Protein AF-A0A0Q8Q6U1-F1 (afdb_monomer_lite)

pLDDT: mean 94.15, std 4.3, range [60.66, 97.94]

Sequence (167 aa):
MFVEDSIGRLTCRAILEHLDPLLSRQIHIEQKNGDGDVIGSLRPLMSVEGPILFIGMFDGDVRSSVPKELLPHSAFLPGDLPMERAFRAIVSDPDCPARKDYPNLETISAALEGKDHHDWYEETAKGLGLSRDQLFFVLFEAWFKMPGNAEACSTTYDEVLKALQPA

Foldseek 3Di:
DEEAADLLQLQLLVLCCVPPVPVSVVDDYHYDNGPVRLLVVQVVCLPPDDPDAAAYEHEQQCVVVRDPVRQLRYFYGFDNDDVLVLLLVLLCDPVQPLCVVVVCLNVQLVVCPPPDSVCSLCSSCVVRVHDSSRSSVSSSVSSCPDPPNVVSSVRRVVSNVSSPDDD

Structure (mmCIF, N/CA/C/O backbone):
data_AF-A0A0Q8Q6U1-F1
#
_entry.id   AF-A0A0Q8Q6U1-F1
#
loop_
_atom_site.group_PDB
_atom_site.id
_atom_site.type_symbol
_atom_site.label_atom_id
_atom_site.label_alt_id
_atom_site.label_comp_id
_atom_site.label_asym_id
_atom_site.label_entity_id
_atom_site.label_seq_id
_atom_site.pdbx_PDB_ins_code
_atom_site.Cartn_x
_atom_site.Cartn_y
_atom_site.Cartn_z
_atom_site.occupancy
_atom_site.B_iso_or_equiv
_atom_site.auth_seq_id
_atom_site.auth_comp_id
_atom_site.auth_asym_id
_atom_site.auth_atom_id
_atom_site.pdbx_PDB_model_num
ATOM 1 N N . MET A 1 1 ? 2.869 -7.277 -11.935 1.00 96.38 1 MET A N 1
ATOM 2 C CA . MET A 1 1 ? 3.480 -6.426 -10.897 1.00 96.38 1 MET A CA 1
ATOM 3 C C . MET A 1 1 ? 3.965 -7.322 -9.777 1.00 96.38 1 MET A C 1
ATOM 5 O O . MET A 1 1 ? 3.185 -8.141 -9.306 1.00 96.38 1 MET A O 1
ATOM 9 N N . PHE A 1 2 ? 5.235 -7.214 -9.409 1.00 97.94 2 PHE A N 1
ATOM 10 C CA . PHE A 1 2 ? 5.827 -7.949 -8.293 1.00 97.94 2 PHE A CA 1
ATOM 11 C C . PHE A 1 2 ? 5.808 -7.074 -7.048 1.00 97.94 2 PHE A C 1
ATOM 13 O O . PHE A 1 2 ? 6.089 -5.887 -7.159 1.00 97.94 2 PHE A O 1
ATOM 20 N N . VAL A 1 3 ? 5.471 -7.642 -5.897 1.00 97.12 3 VAL A N 1
ATOM 21 C CA . VAL A 1 3 ? 5.394 -6.917 -4.622 1.00 97.12 3 VAL A CA 1
ATOM 22 C C . VAL A 1 3 ? 6.052 -7.721 -3.514 1.00 97.12 3 VAL A C 1
ATOM 24 O O . VAL A 1 3 ? 6.091 -8.946 -3.593 1.00 97.12 3 VAL A O 1
ATOM 27 N N . GLU A 1 4 ? 6.578 -7.042 -2.504 1.00 93.25 4 GLU A N 1
ATOM 28 C CA . GLU A 1 4 ? 7.440 -7.642 -1.485 1.00 93.25 4 GLU A CA 1
ATOM 29 C C . GLU A 1 4 ? 6.735 -8.665 -0.600 1.00 93.25 4 GLU A C 1
ATOM 31 O O . GLU A 1 4 ? 7.291 -9.733 -0.355 1.00 93.25 4 GLU A O 1
ATOM 36 N N . ASP A 1 5 ? 5.518 -8.366 -0.147 1.00 92.94 5 ASP A N 1
ATOM 37 C CA . ASP A 1 5 ? 4.807 -9.202 0.811 1.00 92.94 5 ASP A CA 1
ATOM 38 C C . ASP A 1 5 ? 3.273 -9.130 0.661 1.00 92.94 5 ASP A C 1
ATOM 40 O O . ASP A 1 5 ? 2.712 -8.564 -0.286 1.00 92.94 5 ASP A O 1
ATOM 44 N N . SER A 1 6 ? 2.569 -9.753 1.609 1.00 93.00 6 SER A N 1
ATOM 45 C CA . SER A 1 6 ? 1.108 -9.791 1.619 1.00 93.00 6 SER A CA 1
ATOM 46 C C . SER A 1 6 ? 0.453 -8.433 1.889 1.00 93.00 6 SER A C 1
ATOM 48 O O . SER A 1 6 ? -0.611 -8.167 1.327 1.00 93.00 6 SER A O 1
ATOM 50 N N . ILE A 1 7 ? 1.050 -7.586 2.734 1.00 93.75 7 ILE A N 1
ATOM 51 C CA . ILE A 1 7 ? 0.480 -6.285 3.103 1.00 93.75 7 ILE A CA 1
ATOM 52 C C . ILE A 1 7 ? 0.704 -5.290 1.973 1.00 93.75 7 ILE A C 1
ATOM 54 O O . ILE A 1 7 ? -0.237 -4.594 1.592 1.00 93.75 7 ILE A O 1
ATOM 58 N N . GLY A 1 8 ? 1.878 -5.291 1.349 1.00 94.56 8 GLY A N 1
ATOM 59 C CA . GLY A 1 8 ? 2.143 -4.531 0.140 1.00 94.56 8 GLY A CA 1
ATOM 60 C C . GLY A 1 8 ? 1.223 -4.945 -1.004 1.00 94.56 8 GLY A C 1
ATOM 61 O O . GLY A 1 8 ? 0.659 -4.088 -1.687 1.00 94.56 8 GLY A O 1
ATOM 62 N N . ARG A 1 9 ? 0.958 -6.251 -1.171 1.00 96.31 9 ARG A N 1
ATOM 63 C CA . ARG A 1 9 ? -0.021 -6.748 -2.156 1.00 96.31 9 ARG A CA 1
ATOM 64 C C . ARG A 1 9 ? -1.419 -6.186 -1.912 1.00 96.31 9 ARG A C 1
ATOM 66 O O . ARG A 1 9 ? -2.064 -5.735 -2.860 1.00 96.31 9 ARG A O 1
ATOM 73 N N . LEU A 1 10 ? -1.898 -6.250 -0.670 1.00 96.88 10 LEU A N 1
ATOM 74 C CA . LEU A 1 10 ? -3.220 -5.748 -0.296 1.00 96.88 10 LEU A CA 1
ATOM 75 C C . LEU A 1 10 ? -3.298 -4.223 -0.441 1.00 96.88 10 LEU A C 1
ATOM 77 O O . LEU A 1 10 ? -4.256 -3.724 -1.023 1.00 96.88 10 LEU A O 1
ATOM 81 N N . THR A 1 11 ? -2.261 -3.501 -0.017 1.00 96.94 11 THR A N 1
ATOM 82 C CA . THR A 1 11 ? -2.139 -2.040 -0.153 1.00 96.94 11 THR A CA 1
ATOM 83 C C . THR A 1 11 ? -2.190 -1.619 -1.610 1.00 96.94 11 THR A C 1
ATOM 85 O O . THR A 1 11 ? -3.034 -0.812 -1.990 1.00 96.94 11 THR A O 1
ATOM 88 N N . CYS A 1 12 ? -1.353 -2.218 -2.455 1.00 96.50 12 CYS A N 1
ATOM 89 C CA . CYS A 1 12 ? -1.342 -1.933 -3.882 1.00 96.50 12 CYS A CA 1
ATOM 90 C C . CYS A 1 12 ? -2.710 -2.207 -4.523 1.00 96.50 12 CYS A C 1
ATOM 92 O O . CYS A 1 12 ? -3.235 -1.362 -5.251 1.00 96.50 12 CYS A O 1
ATOM 94 N N . ARG A 1 13 ? -3.324 -3.357 -4.211 1.00 97.31 13 ARG A N 1
ATOM 95 C CA . ARG A 1 13 ? -4.665 -3.697 -4.701 1.00 97.31 13 ARG A CA 1
ATOM 96 C C . ARG A 1 13 ? -5.695 -2.652 -4.272 1.00 97.31 13 ARG A C 1
ATOM 98 O O . ARG A 1 13 ? -6.440 -2.182 -5.125 1.00 97.31 13 ARG A O 1
ATOM 105 N N . ALA A 1 14 ? -5.705 -2.272 -2.997 1.00 97.31 14 ALA A N 1
ATOM 106 C CA . ALA A 1 14 ? -6.658 -1.320 -2.442 1.00 97.31 14 ALA A CA 1
ATOM 107 C C . ALA A 1 14 ? -6.499 0.084 -3.044 1.00 97.31 14 ALA A C 1
ATOM 109 O O . ALA A 1 14 ? -7.503 0.709 -3.379 1.00 97.31 14 ALA A O 1
ATOM 110 N N . ILE A 1 15 ? -5.263 0.556 -3.251 1.00 97.56 15 ILE A N 1
ATOM 111 C CA . ILE A 1 15 ? -4.977 1.835 -3.924 1.00 97.56 15 ILE A CA 1
ATOM 112 C C . ILE A 1 15 ? -5.529 1.821 -5.350 1.00 97.56 15 ILE A C 1
ATOM 114 O O . ILE A 1 15 ? -6.268 2.726 -5.738 1.00 97.56 15 ILE A O 1
ATOM 118 N N . LEU A 1 16 ? -5.207 0.779 -6.123 1.00 97.31 16 LEU A N 1
ATOM 119 C CA . LEU A 1 16 ? -5.677 0.658 -7.502 1.00 97.31 16 LEU A CA 1
ATOM 120 C C . LEU A 1 16 ? -7.203 0.550 -7.562 1.00 97.31 16 LEU A C 1
ATOM 122 O O . LEU A 1 16 ? -7.819 1.177 -8.409 1.00 97.31 16 LEU A O 1
ATOM 126 N N . GLU A 1 17 ? -7.838 -0.204 -6.666 1.00 96.81 17 GLU A N 1
ATOM 127 C CA . GLU A 1 17 ? -9.302 -0.306 -6.612 1.00 96.81 17 GLU A CA 1
ATOM 128 C C . GLU A 1 17 ? -9.987 1.014 -6.250 1.00 96.81 17 GLU A C 1
ATOM 130 O O . GLU A 1 17 ? -11.073 1.278 -6.759 1.00 96.81 17 GLU A O 1
ATOM 135 N N . HIS A 1 18 ? -9.365 1.848 -5.417 1.00 95.12 18 HIS A N 1
ATOM 136 C CA . HIS A 1 18 ? -9.904 3.158 -5.058 1.00 95.12 18 HIS A CA 1
ATOM 137 C C . HIS A 1 18 ? -9.770 4.189 -6.180 1.00 95.12 18 HIS A C 1
ATOM 139 O O . HIS A 1 18 ? -10.687 4.982 -6.391 1.00 95.12 18 HIS A O 1
ATOM 145 N N . LEU A 1 19 ? -8.631 4.201 -6.876 1.00 96.69 19 LEU A N 1
ATOM 146 C CA . LEU A 1 19 ? -8.297 5.255 -7.838 1.00 96.69 19 LEU A CA 1
ATOM 147 C C . LEU A 1 19 ? -8.652 4.884 -9.282 1.00 96.69 19 LEU A C 1
ATOM 149 O O . LEU A 1 19 ? -9.158 5.726 -10.020 1.00 96.69 19 LEU A O 1
ATOM 153 N N . ASP A 1 20 ? -8.431 3.630 -9.680 1.00 97.50 20 ASP A N 1
ATOM 154 C CA . ASP A 1 20 ? -8.763 3.122 -11.013 1.00 97.50 20 ASP A CA 1
ATOM 155 C C . ASP A 1 20 ? -9.142 1.621 -10.980 1.00 97.50 20 ASP A C 1
ATOM 157 O O . ASP A 1 20 ? -8.318 0.727 -11.240 1.00 97.50 20 ASP A O 1
ATOM 161 N N . PRO A 1 21 ? -10.427 1.305 -10.716 1.00 97.00 21 PRO A N 1
ATOM 162 C CA . PRO A 1 21 ? -10.919 -0.071 -10.708 1.00 97.00 21 PRO A CA 1
ATOM 163 C C . PRO A 1 21 ? -10.736 -0.814 -12.039 1.00 97.00 21 PRO A C 1
ATOM 165 O O . PRO A 1 21 ? -10.766 -2.048 -12.062 1.00 97.00 21 PRO A O 1
ATOM 168 N N . LEU A 1 22 ? -10.621 -0.104 -13.168 1.00 97.12 22 LEU A N 1
ATOM 169 C CA . LEU A 1 22 ? -10.408 -0.727 -14.475 1.00 97.12 22 LEU A CA 1
ATOM 170 C C . LEU A 1 22 ? -8.954 -1.157 -14.628 1.00 97.12 22 LEU A C 1
ATOM 172 O O . LEU A 1 22 ? -8.708 -2.279 -15.076 1.00 97.12 22 LEU A O 1
ATOM 176 N N . LEU A 1 23 ? -8.005 -0.313 -14.224 1.00 95.62 23 LEU A N 1
ATOM 177 C CA . LEU A 1 23 ? -6.590 -0.664 -14.207 1.00 95.62 23 LEU A CA 1
ATOM 178 C C . LEU A 1 23 ? -6.309 -1.790 -13.208 1.00 95.62 23 LEU A C 1
ATOM 180 O O . LEU A 1 23 ? -5.611 -2.744 -13.549 1.00 95.62 23 LEU A O 1
ATOM 184 N N . SER A 1 24 ? -6.915 -1.749 -12.015 1.00 97.12 24 SER A N 1
ATOM 185 C CA . SER A 1 24 ? -6.770 -2.816 -11.013 1.00 97.12 24 SER A CA 1
ATOM 186 C C . SER A 1 24 ? -7.057 -4.200 -11.614 1.00 97.12 24 SER A C 1
ATOM 188 O O . SER A 1 24 ? -6.265 -5.131 -11.460 1.00 97.12 24 SER A O 1
ATOM 190 N N . ARG A 1 25 ? -8.134 -4.336 -12.399 1.00 96.06 25 ARG A N 1
ATOM 191 C CA . ARG A 1 25 ? -8.516 -5.607 -13.050 1.00 96.06 25 ARG A CA 1
ATOM 192 C C . ARG A 1 25 ? -7.543 -6.072 -14.135 1.00 96.06 25 ARG A C 1
ATOM 194 O O . ARG A 1 25 ? -7.539 -7.253 -14.464 1.00 96.06 25 ARG A O 1
ATOM 201 N N . GLN A 1 26 ? -6.745 -5.165 -14.690 1.00 95.88 26 GLN A N 1
ATOM 202 C CA . GLN A 1 26 ? -5.752 -5.465 -15.724 1.00 95.88 26 GLN A CA 1
ATOM 203 C C . GLN A 1 26 ? -4.387 -5.835 -15.129 1.00 95.88 26 GLN A C 1
ATOM 205 O O . GLN A 1 26 ? -3.578 -6.472 -15.800 1.00 95.88 26 GLN A O 1
ATOM 210 N N . ILE A 1 27 ? -4.130 -5.481 -13.866 1.00 96.12 27 ILE A N 1
ATOM 211 C CA . ILE A 1 27 ? -2.859 -5.752 -13.194 1.00 96.12 27 ILE A CA 1
ATOM 212 C C . ILE A 1 27 ? -2.941 -7.047 -12.380 1.00 96.12 27 ILE A C 1
ATOM 214 O O . ILE A 1 27 ? -3.620 -7.147 -11.349 1.00 96.12 27 ILE A O 1
ATOM 218 N N . HIS A 1 28 ? -2.148 -8.033 -12.799 1.00 96.88 28 HIS A N 1
ATOM 219 C CA . HIS A 1 28 ? -1.792 -9.162 -11.947 1.00 96.88 28 HIS A CA 1
ATOM 220 C C . HIS A 1 28 ? -0.727 -8.727 -10.929 1.00 96.88 28 HIS A C 1
ATOM 222 O O . HIS A 1 28 ? 0.340 -8.240 -11.317 1.00 96.88 28 HIS A O 1
ATOM 228 N N . ILE A 1 29 ? -1.023 -8.892 -9.637 1.00 97.44 29 ILE A N 1
ATOM 229 C CA . ILE A 1 29 ? -0.101 -8.588 -8.535 1.00 97.44 29 ILE A CA 1
ATOM 230 C C . ILE A 1 29 ? 0.360 -9.915 -7.939 1.00 97.44 29 ILE A C 1
ATOM 232 O O . ILE A 1 29 ? -0.455 -10.662 -7.396 1.00 97.44 29 ILE A O 1
ATOM 236 N N . GLU A 1 30 ? 1.653 -10.186 -8.041 1.00 97.31 30 GLU A N 1
ATOM 237 C CA . GLU A 1 30 ? 2.293 -11.397 -7.547 1.00 97.31 30 GLU A CA 1
ATOM 238 C C . GLU A 1 30 ? 3.208 -11.048 -6.372 1.00 97.31 30 GLU A C 1
ATOM 240 O O . GLU A 1 30 ? 4.125 -10.236 -6.501 1.00 97.31 30 GLU A O 1
ATOM 245 N N . GLN A 1 31 ? 2.946 -11.672 -5.226 1.00 96.56 31 GLN A N 1
ATOM 246 C CA . GLN A 1 31 ? 3.767 -11.535 -4.029 1.00 96.56 31 GLN A CA 1
ATOM 247 C C . GLN A 1 31 ? 5.088 -12.303 -4.184 1.00 96.56 31 GLN A C 1
ATOM 249 O O . GLN A 1 31 ? 5.105 -13.436 -4.668 1.00 96.56 31 GLN A O 1
ATOM 254 N N . LYS A 1 32 ? 6.179 -11.684 -3.738 1.00 96.00 32 LYS A N 1
ATOM 255 C CA . LYS A 1 32 ? 7.526 -12.246 -3.606 1.00 96.00 32 LYS A CA 1
ATOM 256 C C . LYS A 1 32 ? 7.889 -12.364 -2.116 1.00 96.00 32 LYS A C 1
ATOM 258 O O . LYS A 1 32 ? 6.991 -12.348 -1.279 1.00 96.00 32 LYS A O 1
ATOM 263 N N . ASN A 1 33 ? 9.165 -12.571 -1.785 1.00 93.12 33 ASN A N 1
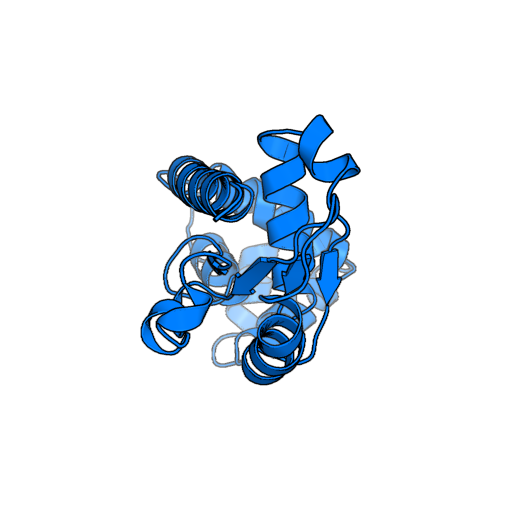ATOM 264 C CA . ASN A 1 33 ? 9.635 -12.638 -0.396 1.00 93.12 33 ASN A CA 1
ATOM 265 C C . ASN A 1 33 ? 10.650 -11.518 -0.122 1.00 93.12 33 ASN A C 1
ATOM 267 O O . ASN A 1 33 ? 11.820 -11.781 0.154 1.00 93.12 33 ASN A O 1
ATOM 271 N N . GLY A 1 34 ? 10.192 -10.270 -0.231 1.00 92.12 34 GLY A N 1
ATOM 272 C CA . GLY A 1 34 ? 11.007 -9.070 -0.022 1.00 92.12 34 GLY A CA 1
ATOM 273 C C . GLY A 1 34 ? 11.558 -8.426 -1.299 1.00 92.12 34 GLY A C 1
ATOM 274 O O . GLY A 1 34 ? 11.490 -8.988 -2.400 1.00 92.12 34 GLY A O 1
ATOM 275 N N . ASP A 1 35 ? 12.118 -7.230 -1.129 1.00 92.94 35 ASP A N 1
ATOM 276 C CA . ASP A 1 35 ? 12.711 -6.374 -2.162 1.00 92.94 35 ASP A CA 1
ATOM 277 C C . ASP A 1 35 ? 13.732 -7.097 -3.059 1.00 92.94 35 ASP A C 1
ATOM 279 O O . ASP A 1 35 ? 13.695 -6.965 -4.286 1.00 92.94 35 ASP A O 1
ATOM 283 N N . GLY A 1 36 ? 14.607 -7.922 -2.476 1.00 94.44 36 GLY A N 1
ATOM 284 C CA . GLY A 1 36 ? 15.619 -8.684 -3.212 1.00 94.44 36 GLY A CA 1
ATOM 285 C C . GLY A 1 36 ? 15.021 -9.644 -4.247 1.00 94.44 36 GLY A C 1
ATOM 286 O O . GLY A 1 36 ? 15.506 -9.715 -5.382 1.00 94.44 36 GLY A O 1
ATOM 287 N N . ASP A 1 37 ? 13.930 -10.329 -3.897 1.00 96.44 37 ASP A N 1
ATOM 288 C CA . ASP A 1 37 ? 13.225 -11.246 -4.800 1.00 96.44 37 ASP A CA 1
ATOM 289 C C . ASP A 1 37 ? 12.429 -10.484 -5.869 1.00 96.44 37 ASP A C 1
ATOM 291 O O . ASP A 1 37 ? 12.346 -10.933 -7.021 1.00 96.44 37 ASP A O 1
ATOM 295 N N . VAL A 1 38 ? 11.873 -9.316 -5.523 1.00 97.00 38 VAL A N 1
ATOM 296 C CA . VAL A 1 38 ? 11.242 -8.403 -6.491 1.00 97.00 38 VAL A CA 1
ATOM 297 C C . VAL A 1 38 ? 12.276 -7.954 -7.526 1.00 97.00 38 VAL A C 1
ATOM 299 O O . VAL A 1 38 ? 12.044 -8.113 -8.726 1.00 97.00 38 VAL A O 1
ATOM 302 N N . ILE A 1 39 ? 13.445 -7.480 -7.086 1.00 96.69 39 ILE A N 1
ATOM 303 C CA . ILE A 1 39 ? 14.561 -7.060 -7.949 1.00 96.69 39 ILE A CA 1
ATOM 304 C C . ILE A 1 39 ? 15.044 -8.219 -8.826 1.00 96.69 39 ILE A C 1
ATOM 306 O O . ILE A 1 39 ? 15.192 -8.060 -10.041 1.00 96.69 39 ILE A O 1
ATOM 310 N N . GLY A 1 40 ? 15.280 -9.387 -8.223 1.00 96.44 40 GLY A N 1
ATOM 311 C CA . GLY A 1 40 ? 15.749 -10.583 -8.920 1.00 96.44 40 GLY A CA 1
ATOM 312 C C . GLY A 1 40 ? 14.771 -11.072 -9.989 1.00 96.44 40 GLY A C 1
ATOM 313 O O . GLY A 1 40 ? 15.204 -11.535 -11.042 1.00 96.44 40 GLY A O 1
ATOM 314 N N . SER A 1 41 ? 13.466 -10.909 -9.751 1.00 96.25 41 SER A N 1
ATOM 315 C CA . SER A 1 41 ? 12.410 -11.253 -10.711 1.00 96.25 41 SER A CA 1
ATOM 316 C C . SER A 1 41 ? 12.234 -10.196 -11.804 1.00 96.25 41 SER A C 1
ATOM 318 O O . SER A 1 41 ? 11.975 -10.541 -12.954 1.00 96.25 41 SER A O 1
ATOM 320 N N . LEU A 1 42 ? 12.356 -8.910 -11.461 1.00 95.44 42 LEU A N 1
ATOM 321 C CA . LEU A 1 42 ? 12.118 -7.798 -12.384 1.00 95.44 42 LEU A CA 1
ATOM 322 C C . LEU A 1 42 ? 13.268 -7.619 -13.380 1.00 95.44 42 LEU A C 1
ATOM 324 O O . LEU A 1 42 ? 13.031 -7.427 -14.571 1.00 95.44 42 LEU A O 1
ATOM 328 N N . ARG A 1 43 ? 14.516 -7.709 -12.909 1.00 95.31 43 ARG A N 1
ATOM 329 C CA . ARG A 1 43 ? 15.709 -7.389 -13.705 1.00 95.31 43 ARG A CA 1
ATOM 330 C C . ARG A 1 43 ? 15.820 -8.182 -15.020 1.00 95.31 43 ARG A C 1
ATOM 332 O O . ARG A 1 43 ? 16.099 -7.560 -16.042 1.00 95.31 43 ARG A O 1
ATOM 339 N N . PRO A 1 44 ? 15.587 -9.509 -15.065 1.00 93.88 44 PRO A N 1
ATOM 340 C CA . PRO A 1 44 ? 15.646 -10.266 -16.318 1.00 93.88 44 PRO A CA 1
ATOM 341 C C . PRO A 1 44 ? 14.544 -9.898 -17.320 1.00 93.88 44 PRO A C 1
ATOM 343 O O . PRO A 1 44 ? 14.673 -10.214 -18.498 1.00 93.88 44 PRO A O 1
ATOM 346 N N . LEU A 1 45 ? 13.457 -9.271 -16.859 1.00 92.94 45 LEU A N 1
ATOM 347 C CA . LEU A 1 45 ? 12.273 -8.976 -17.667 1.00 92.94 45 LEU A CA 1
ATOM 348 C C . LEU A 1 45 ? 12.299 -7.577 -18.288 1.00 92.94 45 LEU A C 1
ATOM 350 O O . LEU A 1 45 ? 11.496 -7.296 -19.169 1.00 92.94 45 LEU A O 1
ATOM 354 N N . MET A 1 46 ? 13.236 -6.716 -17.885 1.00 86.50 46 MET A N 1
ATOM 355 C CA . MET A 1 46 ? 13.366 -5.357 -18.428 1.00 86.50 46 MET A CA 1
ATOM 356 C C . MET A 1 46 ? 13.663 -5.321 -19.930 1.00 86.50 46 MET A C 1
ATOM 358 O O . MET A 1 46 ? 13.348 -4.343 -20.596 1.00 86.50 46 MET A O 1
ATOM 362 N N . SER A 1 47 ? 14.309 -6.360 -20.464 1.00 84.44 47 SER A N 1
ATOM 363 C CA . SER A 1 47 ? 14.636 -6.470 -21.890 1.00 84.44 47 SER A CA 1
ATOM 364 C C . SER A 1 47 ? 13.565 -7.204 -22.698 1.00 84.44 47 SER A C 1
ATOM 366 O O . SER A 1 47 ? 13.746 -7.421 -23.896 1.00 84.44 47 SER A O 1
ATOM 368 N N . VAL A 1 48 ? 12.474 -7.634 -22.058 1.00 87.69 48 VAL A N 1
ATOM 369 C CA . VAL A 1 48 ? 11.390 -8.343 -22.734 1.00 87.69 48 VAL A CA 1
ATOM 370 C C . VAL A 1 48 ? 10.494 -7.323 -23.423 1.00 87.69 48 VAL A C 1
ATOM 372 O O . VAL A 1 48 ? 9.743 -6.595 -22.781 1.00 87.69 48 VAL A O 1
ATOM 375 N N . GLU A 1 49 ? 10.551 -7.301 -24.750 1.00 85.25 49 GLU A N 1
ATOM 376 C CA . GLU A 1 49 ? 9.613 -6.539 -25.568 1.00 85.25 49 GLU A CA 1
ATOM 377 C C . GLU A 1 49 ? 8.288 -7.297 -25.697 1.00 85.25 49 GLU A C 1
ATOM 379 O O . GLU A 1 49 ? 8.255 -8.503 -25.962 1.00 85.25 49 GLU A O 1
ATOM 384 N N . GLY A 1 50 ? 7.168 -6.595 -25.538 1.00 87.31 50 GLY A N 1
ATOM 385 C CA . GLY A 1 50 ? 5.860 -7.198 -25.732 1.00 87.31 50 GLY A CA 1
ATOM 386 C C . GLY A 1 50 ? 4.708 -6.378 -25.163 1.00 87.31 50 GLY A C 1
ATOM 387 O O . GLY A 1 50 ? 4.911 -5.308 -24.594 1.00 87.31 50 GLY A O 1
ATOM 388 N N . PRO A 1 51 ? 3.473 -6.889 -25.299 1.00 88.06 51 PRO A N 1
ATOM 389 C CA . PRO A 1 51 ? 2.278 -6.223 -24.787 1.00 88.06 51 PRO A CA 1
ATOM 390 C C . PRO A 1 51 ? 2.121 -6.344 -23.261 1.00 88.06 51 PRO A C 1
ATOM 392 O O . PRO A 1 51 ? 1.185 -5.779 -22.703 1.00 88.06 51 PRO A O 1
ATOM 395 N N . ILE A 1 52 ? 2.984 -7.117 -22.592 1.00 90.69 52 ILE A N 1
ATOM 396 C CA . ILE A 1 52 ? 2.950 -7.343 -21.145 1.00 90.69 52 ILE A CA 1
ATOM 397 C C . ILE A 1 52 ? 4.101 -6.570 -20.514 1.00 90.69 52 ILE A C 1
ATOM 399 O O . ILE A 1 52 ? 5.257 -6.795 -20.860 1.00 90.69 52 ILE A O 1
ATOM 403 N N . LEU A 1 53 ? 3.770 -5.703 -19.561 1.00 93.25 53 LEU A N 1
ATOM 404 C CA . LEU A 1 53 ? 4.739 -4.919 -18.805 1.00 93.25 53 LEU A CA 1
ATOM 405 C C . LEU A 1 53 ? 4.956 -5.519 -17.415 1.00 93.25 53 LEU A C 1
ATOM 407 O O . LEU A 1 53 ? 4.023 -6.010 -16.769 1.00 93.25 53 LEU A O 1
ATOM 411 N N . PHE A 1 54 ? 6.195 -5.437 -16.940 1.00 95.06 54 PHE A N 1
ATOM 412 C CA . PHE A 1 54 ? 6.596 -5.891 -15.614 1.00 95.06 54 PHE A CA 1
ATOM 413 C C . PHE A 1 54 ? 7.028 -4.689 -14.780 1.00 95.06 54 PHE A C 1
ATOM 415 O O . PHE A 1 54 ? 7.815 -3.863 -15.229 1.00 95.06 54 PHE A O 1
ATOM 422 N N . ILE A 1 55 ? 6.478 -4.598 -13.571 1.00 95.88 55 ILE A N 1
ATOM 423 C CA . ILE A 1 55 ? 6.688 -3.484 -12.640 1.00 95.88 55 ILE A CA 1
ATOM 424 C C . ILE A 1 55 ? 6.971 -4.069 -11.261 1.00 95.88 55 ILE A C 1
ATOM 426 O O . ILE A 1 55 ? 6.294 -5.026 -10.864 1.00 95.88 55 ILE A O 1
ATOM 430 N N . GLY A 1 56 ? 7.935 -3.498 -10.546 1.00 97.00 56 GLY A N 1
ATOM 431 C CA . GLY A 1 56 ? 8.148 -3.728 -9.119 1.00 97.00 56 GLY A CA 1
ATOM 432 C C . GLY A 1 56 ? 7.370 -2.717 -8.279 1.00 97.00 56 GLY A C 1
ATOM 433 O O . GLY A 1 56 ? 7.399 -1.524 -8.567 1.00 97.00 56 GLY A O 1
ATOM 434 N N . MET A 1 57 ? 6.664 -3.197 -7.264 1.00 97.19 57 MET A N 1
ATOM 435 C CA . MET A 1 57 ? 6.062 -2.395 -6.207 1.00 97.19 57 MET A CA 1
ATOM 436 C C . MET A 1 57 ? 6.848 -2.650 -4.927 1.00 97.19 57 MET A C 1
ATOM 438 O O . MET A 1 57 ? 6.904 -3.791 -4.466 1.00 97.19 57 MET A O 1
ATOM 442 N N . PHE A 1 58 ? 7.440 -1.595 -4.388 1.00 95.94 58 PHE A N 1
ATOM 443 C CA . PHE A 1 58 ? 8.328 -1.653 -3.233 1.00 95.94 58 PHE A CA 1
ATOM 444 C C . PHE A 1 58 ? 7.759 -0.874 -2.054 1.00 95.94 58 PHE A C 1
ATOM 446 O O . PHE A 1 58 ? 6.940 0.028 -2.247 1.00 95.94 58 PHE A O 1
ATOM 453 N N . ASP A 1 59 ? 8.230 -1.166 -0.850 1.00 92.81 59 ASP A N 1
ATOM 454 C CA . ASP A 1 59 ? 7.941 -0.326 0.306 1.00 92.81 59 ASP A CA 1
ATOM 455 C C . ASP A 1 59 ? 8.588 1.063 0.153 1.00 92.81 59 ASP A C 1
ATOM 457 O O . ASP A 1 59 ? 9.578 1.272 -0.558 1.00 92.81 59 ASP A O 1
ATOM 461 N N . GLY A 1 60 ? 7.991 2.072 0.787 1.00 89.81 60 GLY A N 1
ATOM 462 C CA . GLY A 1 60 ? 8.453 3.453 0.653 1.00 89.81 60 GLY A CA 1
ATOM 463 C C . GLY A 1 60 ? 9.855 3.696 1.227 1.00 89.81 60 GLY A C 1
ATOM 464 O O . GLY A 1 60 ? 10.608 4.529 0.710 1.00 89.81 60 GLY A O 1
ATOM 465 N N . ASP A 1 61 ? 10.236 2.942 2.259 1.00 88.12 61 ASP A N 1
ATOM 466 C CA . ASP A 1 61 ? 11.521 3.045 2.957 1.00 88.12 61 ASP A CA 1
ATOM 467 C C . ASP A 1 61 ? 12.698 2.457 2.160 1.00 88.12 61 ASP A C 1
ATOM 469 O O . ASP A 1 61 ? 13.834 2.923 2.294 1.00 88.12 61 ASP A O 1
ATOM 473 N N . VAL A 1 62 ? 12.444 1.509 1.253 1.00 90.38 62 VAL A N 1
ATOM 474 C CA . VAL A 1 62 ? 13.483 0.901 0.403 1.00 90.38 62 VAL A CA 1
ATOM 475 C C . VAL A 1 62 ? 13.768 1.685 -0.882 1.00 90.38 62 VAL A C 1
ATOM 477 O O . VAL A 1 62 ? 14.625 1.293 -1.676 1.00 90.38 62 VAL A O 1
ATOM 480 N N . ARG A 1 63 ? 13.127 2.844 -1.092 1.00 91.44 63 ARG A N 1
ATOM 481 C CA . ARG A 1 63 ? 13.288 3.673 -2.304 1.00 91.44 63 ARG A CA 1
ATOM 482 C C . ARG A 1 63 ? 14.738 3.996 -2.660 1.00 91.44 63 ARG A C 1
ATOM 484 O O . ARG A 1 63 ? 15.092 4.043 -3.835 1.00 91.44 63 ARG A O 1
ATOM 491 N N . SER A 1 64 ? 15.582 4.215 -1.654 1.00 90.88 64 SER A N 1
ATOM 492 C CA . SER A 1 64 ? 17.009 4.507 -1.857 1.00 90.88 64 SER A CA 1
ATOM 493 C C . SER A 1 64 ? 17.862 3.273 -2.188 1.00 90.88 64 SER A C 1
ATOM 495 O O . SER A 1 64 ? 18.977 3.423 -2.692 1.00 90.88 64 SER A O 1
ATOM 497 N N . SER A 1 65 ? 17.331 2.075 -1.940 1.00 91.44 65 SER A N 1
ATOM 498 C CA . SER A 1 65 ? 17.995 0.783 -2.133 1.00 91.44 65 SER A CA 1
ATOM 499 C C . SER A 1 65 ? 17.714 0.170 -3.507 1.00 91.44 65 SER A C 1
ATOM 501 O O . SER A 1 65 ? 18.487 -0.674 -3.966 1.00 91.44 65 SER A O 1
ATOM 503 N N . VAL A 1 66 ? 16.645 0.599 -4.192 1.00 94.75 66 VAL A N 1
ATOM 504 C CA . VAL A 1 66 ? 16.302 0.099 -5.530 1.00 94.75 66 VAL A CA 1
ATOM 505 C C . VAL A 1 66 ? 17.372 0.529 -6.551 1.00 94.75 66 VAL A C 1
ATOM 507 O O . VAL A 1 66 ? 17.665 1.723 -6.680 1.00 94.75 66 VAL A O 1
ATOM 510 N N . PRO A 1 67 ? 17.965 -0.416 -7.310 1.00 95.94 67 PRO A N 1
ATOM 511 C CA . PRO A 1 67 ? 18.954 -0.105 -8.337 1.00 95.94 67 PRO A CA 1
ATOM 512 C C . PRO A 1 67 ? 18.433 0.898 -9.374 1.00 95.94 67 PRO A C 1
ATOM 514 O O . PRO A 1 67 ? 17.294 0.806 -9.832 1.00 95.94 67 PRO A O 1
ATOM 517 N N . LYS A 1 68 ? 19.281 1.852 -9.782 1.00 94.75 68 LYS A N 1
ATOM 518 C CA . LYS A 1 68 ? 18.880 2.974 -10.652 1.00 94.75 68 LYS A CA 1
ATOM 519 C C . LYS A 1 68 ? 18.293 2.522 -11.984 1.00 94.75 68 LYS A C 1
ATOM 521 O O . LYS A 1 68 ? 17.395 3.178 -12.502 1.00 94.75 68 LYS A O 1
ATOM 526 N N . GLU A 1 69 ? 18.790 1.416 -12.525 1.00 94.19 69 GLU A N 1
ATOM 527 C CA . GLU A 1 69 ? 18.303 0.828 -13.769 1.00 94.19 69 GLU A CA 1
ATOM 528 C C . GLU A 1 69 ? 16.868 0.284 -13.669 1.00 94.19 69 GLU A C 1
ATOM 530 O O . GLU A 1 69 ? 16.208 0.139 -14.692 1.00 94.19 69 GLU A O 1
ATOM 535 N N . LEU A 1 70 ? 16.373 0.012 -12.455 1.00 95.00 70 LEU A N 1
ATOM 536 C CA . LEU A 1 70 ? 15.017 -0.486 -12.209 1.00 95.00 70 LEU A CA 1
ATOM 537 C C . LEU A 1 70 ? 14.011 0.623 -11.920 1.00 95.00 70 LEU A C 1
ATOM 539 O O . LEU A 1 70 ? 12.812 0.378 -12.034 1.00 95.00 70 LEU A O 1
ATOM 543 N N . LEU A 1 71 ? 14.466 1.828 -11.563 1.00 9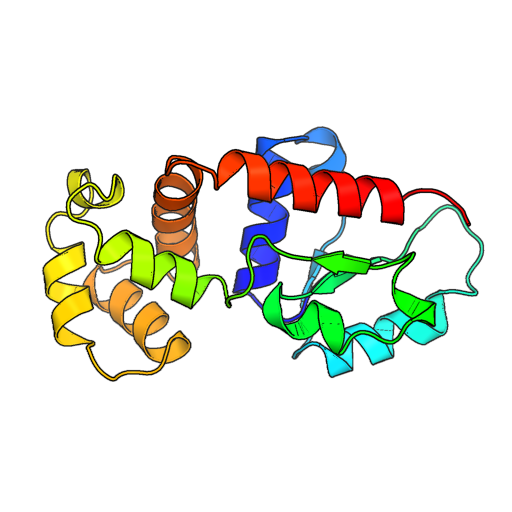4.38 71 LEU A N 1
ATOM 544 C CA . LEU A 1 71 ? 13.582 2.933 -11.180 1.00 94.38 71 LEU A CA 1
ATOM 545 C C . LEU A 1 71 ? 12.492 3.250 -12.222 1.00 94.38 71 LEU A C 1
ATOM 547 O O . LEU A 1 71 ? 11.361 3.472 -11.800 1.00 94.38 71 LEU A O 1
ATOM 551 N N . PRO A 1 72 ? 12.748 3.215 -13.548 1.00 93.81 72 PRO A N 1
ATOM 552 C CA . PRO A 1 72 ? 11.692 3.422 -14.545 1.00 93.81 72 PRO A CA 1
ATOM 553 C C . PRO A 1 72 ? 10.584 2.359 -14.522 1.00 93.81 72 PRO A C 1
ATOM 555 O O . PRO A 1 72 ? 9.479 2.626 -14.975 1.00 93.81 72 PRO A O 1
ATOM 558 N N . HIS A 1 73 ? 10.866 1.172 -13.983 1.00 95.00 73 HIS A N 1
ATOM 559 C CA . HIS A 1 73 ? 9.939 0.042 -13.868 1.00 95.00 73 HIS A CA 1
ATOM 560 C C . HIS A 1 73 ? 9.497 -0.195 -12.418 1.00 95.00 73 HIS A C 1
ATOM 562 O O . HIS A 1 73 ? 9.079 -1.300 -12.066 1.00 95.00 73 HIS A O 1
ATOM 568 N N . SER A 1 74 ? 9.639 0.813 -11.556 1.00 96.25 74 SER A N 1
ATOM 569 C CA . SER A 1 74 ? 9.364 0.703 -10.126 1.00 96.25 74 SER A CA 1
ATOM 570 C C . SER A 1 74 ? 8.352 1.749 -9.679 1.00 96.25 74 SER A C 1
ATOM 572 O O . SER A 1 74 ? 8.399 2.901 -10.107 1.00 96.25 74 SER A O 1
ATOM 574 N N . ALA A 1 75 ? 7.469 1.342 -8.779 1.00 97.06 75 ALA A N 1
ATOM 575 C CA . ALA A 1 75 ? 6.600 2.211 -8.002 1.00 97.06 75 ALA A CA 1
ATOM 576 C C . ALA A 1 75 ? 6.759 1.876 -6.517 1.00 97.06 75 ALA A C 1
ATOM 578 O O . ALA A 1 75 ? 7.236 0.792 -6.166 1.00 97.06 75 ALA A O 1
ATOM 579 N N . PHE A 1 76 ? 6.362 2.803 -5.654 1.00 96.75 76 PHE A N 1
ATOM 580 C CA . PHE A 1 76 ? 6.550 2.671 -4.216 1.00 96.75 76 PHE A CA 1
ATOM 581 C C . PHE A 1 76 ? 5.232 2.853 -3.479 1.00 96.75 76 PHE A C 1
ATOM 583 O O . PHE A 1 76 ? 4.431 3.729 -3.817 1.00 96.75 76 PHE A O 1
ATOM 590 N N . LEU A 1 77 ? 5.015 2.040 -2.449 1.00 96.38 77 LEU A N 1
ATOM 591 C CA . LEU A 1 77 ? 3.890 2.202 -1.544 1.00 96.38 77 LEU A CA 1
ATOM 592 C C . LEU A 1 77 ? 3.953 3.565 -0.834 1.00 96.38 77 LEU A C 1
ATOM 594 O O . LEU A 1 77 ? 5.027 4.166 -0.726 1.00 96.38 77 LEU A O 1
ATOM 598 N N . PRO A 1 78 ? 2.803 4.076 -0.364 1.00 95.81 78 PRO A N 1
ATOM 599 C CA . PRO A 1 78 ? 2.740 5.386 0.263 1.00 95.81 78 PRO A CA 1
ATOM 600 C C . PRO A 1 78 ? 3.635 5.511 1.501 1.00 95.81 78 PRO A C 1
ATOM 602 O O . PRO A 1 78 ? 3.669 4.624 2.350 1.00 95.81 78 PRO A O 1
ATOM 605 N N . GLY A 1 79 ? 4.264 6.678 1.651 1.00 92.00 79 GLY A N 1
ATOM 606 C CA . GLY A 1 79 ? 5.056 7.027 2.831 1.00 92.00 79 GLY A CA 1
ATOM 607 C C . GLY A 1 79 ? 6.503 6.535 2.781 1.00 92.00 79 GLY A C 1
ATOM 608 O O . GLY A 1 79 ? 7.045 6.244 1.719 1.00 92.00 79 GLY A O 1
ATOM 609 N N . ASP A 1 80 ? 7.141 6.520 3.947 1.00 90.06 80 ASP A N 1
ATOM 610 C CA . ASP A 1 80 ? 8.540 6.143 4.191 1.00 90.06 80 ASP A CA 1
ATOM 611 C C . ASP A 1 80 ? 8.658 5.065 5.282 1.00 90.06 80 ASP A C 1
ATOM 613 O O . ASP A 1 80 ? 9.719 4.875 5.875 1.00 90.06 80 ASP A O 1
ATOM 617 N N . LEU A 1 81 ? 7.550 4.387 5.581 1.00 89.69 81 LEU A N 1
ATOM 618 C CA . LEU A 1 81 ? 7.452 3.334 6.581 1.00 89.69 81 LEU A CA 1
ATOM 619 C C . LEU A 1 81 ? 6.685 2.144 5.993 1.00 89.69 81 LEU A C 1
ATOM 621 O O . LEU A 1 81 ? 5.759 2.359 5.208 1.00 89.69 81 LEU A O 1
ATOM 625 N N . PRO A 1 82 ? 6.967 0.915 6.460 1.00 90.38 82 PRO A N 1
ATOM 626 C CA . PRO A 1 82 ? 6.095 -0.228 6.229 1.00 90.38 82 PRO A CA 1
ATOM 627 C C . PRO A 1 82 ? 4.651 0.079 6.633 1.00 90.38 82 PRO A C 1
ATOM 629 O O . PRO A 1 82 ? 4.395 0.725 7.662 1.00 90.38 82 PRO A O 1
ATOM 632 N N . MET A 1 83 ? 3.692 -0.409 5.851 1.00 92.75 83 MET A N 1
ATOM 633 C CA . MET A 1 83 ? 2.277 -0.076 6.032 1.00 92.75 83 MET A CA 1
ATOM 634 C C . MET A 1 83 ? 1.732 -0.492 7.400 1.00 92.75 83 MET A C 1
ATOM 636 O O . MET A 1 83 ? 0.917 0.228 7.974 1.00 92.75 83 MET A O 1
ATOM 640 N N . GLU A 1 84 ? 2.213 -1.582 7.998 1.00 94.12 84 GLU A N 1
ATOM 641 C CA . GLU A 1 84 ? 1.822 -1.972 9.355 1.00 94.12 84 GLU A CA 1
ATOM 642 C C . GLU A 1 84 ? 2.250 -0.937 10.400 1.00 94.12 84 GLU A C 1
ATOM 644 O O . GLU A 1 84 ? 1.527 -0.707 11.372 1.00 94.12 84 GLU A O 1
ATOM 649 N N . ARG A 1 85 ? 3.390 -0.260 10.206 1.00 93.88 85 ARG A N 1
ATOM 650 C CA . ARG A 1 85 ? 3.797 0.849 11.083 1.00 93.88 85 ARG A CA 1
ATOM 651 C C . ARG A 1 85 ? 2.906 2.065 10.881 1.00 93.88 85 ARG A C 1
ATOM 653 O O . ARG A 1 85 ? 2.524 2.688 11.870 1.00 93.88 85 ARG A O 1
ATOM 660 N N . ALA A 1 86 ? 2.540 2.372 9.637 1.00 94.44 86 ALA A N 1
ATOM 661 C CA . ALA A 1 86 ? 1.592 3.441 9.337 1.00 94.44 86 ALA A CA 1
ATOM 662 C C . ALA A 1 86 ? 0.217 3.164 9.974 1.00 94.44 86 ALA A C 1
ATOM 664 O O . ALA A 1 86 ? -0.376 4.046 10.596 1.00 94.44 86 ALA A O 1
ATOM 665 N N . PHE A 1 87 ? -0.252 1.916 9.915 1.00 95.69 87 PHE A N 1
ATOM 666 C CA . PHE A 1 87 ? -1.464 1.469 10.596 1.00 95.69 87 PHE A CA 1
ATOM 667 C C . PHE A 1 87 ? -1.356 1.577 12.113 1.00 95.69 87 PHE A C 1
ATOM 669 O O . PHE A 1 87 ? -2.266 2.080 12.764 1.00 95.69 87 PHE A O 1
ATOM 676 N N . ARG A 1 88 ? -0.233 1.168 12.700 1.00 95.31 88 ARG A N 1
ATOM 677 C CA . ARG A 1 88 ? -0.016 1.324 14.139 1.00 95.31 88 ARG A CA 1
ATOM 678 C C . ARG A 1 88 ? -0.047 2.786 14.568 1.00 95.31 88 ARG A C 1
ATOM 680 O O . ARG A 1 88 ? -0.656 3.099 15.587 1.00 95.31 88 ARG A O 1
ATOM 687 N N . ALA A 1 89 ? 0.570 3.669 13.786 1.00 93.75 89 ALA A N 1
ATOM 688 C CA . ALA A 1 89 ? 0.587 5.099 14.063 1.00 93.75 89 ALA A CA 1
ATOM 689 C C . ALA A 1 89 ? -0.830 5.689 14.079 1.00 93.75 89 ALA A C 1
ATOM 691 O O . ALA A 1 89 ? -1.180 6.375 15.036 1.00 93.75 89 ALA A O 1
ATOM 692 N N . ILE A 1 90 ? -1.674 5.360 13.090 1.00 94.88 90 ILE A N 1
ATOM 693 C CA . ILE A 1 90 ? -3.057 5.859 13.085 1.00 94.88 90 ILE A CA 1
ATOM 694 C C . ILE A 1 90 ? -3.905 5.248 14.197 1.00 94.88 90 ILE A C 1
ATOM 696 O O . ILE A 1 90 ? -4.830 5.895 14.658 1.00 94.88 90 ILE A O 1
ATOM 700 N N . VAL A 1 91 ? -3.627 4.021 14.650 1.00 94.62 91 VAL A N 1
ATOM 701 C CA . VAL A 1 91 ? -4.373 3.413 15.762 1.00 94.62 91 VAL A CA 1
ATOM 702 C C . VAL A 1 91 ? -4.100 4.155 17.067 1.00 94.62 91 VAL A C 1
ATOM 704 O O . VAL A 1 91 ? -5.007 4.280 17.889 1.00 94.62 91 VAL A O 1
ATOM 707 N N . SER A 1 92 ? -2.885 4.671 17.248 1.00 91.44 92 SER A N 1
ATOM 708 C CA . SER A 1 92 ? -2.511 5.507 18.393 1.00 91.44 92 SER A CA 1
ATOM 709 C C . SER A 1 92 ? -3.088 6.926 18.330 1.00 91.44 92 SER A C 1
ATOM 711 O O . SER A 1 92 ? -3.077 7.620 19.345 1.00 91.44 92 SER A O 1
ATOM 713 N N . ASP A 1 93 ? -3.603 7.359 17.177 1.00 92.12 93 ASP A N 1
ATOM 714 C CA . ASP A 1 93 ? -4.278 8.647 17.033 1.00 92.12 93 ASP A CA 1
ATOM 715 C C . ASP A 1 93 ? -5.664 8.603 17.718 1.00 92.12 93 ASP A C 1
ATOM 717 O O . ASP A 1 93 ? -6.460 7.698 17.428 1.00 92.12 93 ASP A O 1
ATOM 721 N N . PRO A 1 94 ? -5.985 9.544 18.629 1.00 89.50 94 PRO A N 1
ATOM 722 C CA . PRO A 1 94 ? -7.297 9.614 19.273 1.00 89.50 94 PRO A CA 1
ATOM 723 C C . PRO A 1 94 ? -8.469 9.722 18.291 1.00 89.50 94 PRO A C 1
ATOM 725 O O . PRO A 1 94 ? -9.547 9.197 18.576 1.00 89.50 94 PRO A O 1
ATOM 728 N N . ASP A 1 95 ? -8.248 10.350 17.135 1.00 91.38 95 ASP A N 1
ATOM 729 C CA . ASP A 1 95 ? -9.253 10.598 16.102 1.00 91.38 95 ASP A CA 1
ATOM 730 C C . ASP A 1 95 ? -9.306 9.479 15.044 1.00 91.38 95 ASP A C 1
ATOM 732 O O . ASP A 1 95 ? -9.975 9.613 14.016 1.00 91.38 95 ASP A O 1
ATOM 736 N N . CYS A 1 96 ? -8.641 8.342 15.296 1.00 93.38 96 CYS A N 1
ATOM 737 C CA . CYS A 1 96 ? -8.634 7.182 14.410 1.00 93.38 96 CYS A CA 1
ATOM 738 C C . CYS A 1 96 ? -10.061 6.735 14.026 1.00 93.38 96 CYS A C 1
ATOM 740 O O . CYS A 1 96 ? -10.799 6.227 14.885 1.00 93.38 96 CYS A O 1
ATOM 742 N N . PRO A 1 97 ? -10.448 6.802 12.735 1.00 93.38 97 PRO A N 1
ATOM 743 C CA . PRO A 1 97 ? -11.808 6.471 12.310 1.00 93.38 97 PRO A CA 1
ATOM 744 C C . PRO A 1 97 ? -12.243 5.038 12.652 1.00 93.38 97 PRO A C 1
ATOM 746 O O . PRO A 1 97 ? -13.414 4.805 12.954 1.00 93.38 97 PRO A O 1
ATOM 749 N N . ALA A 1 98 ? -11.307 4.080 12.656 1.00 94.38 98 ALA A N 1
ATOM 750 C CA . ALA A 1 98 ? -11.592 2.671 12.942 1.00 94.38 98 ALA A CA 1
ATOM 751 C C . ALA A 1 98 ? -12.100 2.428 14.375 1.00 94.38 98 ALA A C 1
ATOM 753 O O . ALA A 1 98 ? -12.804 1.447 14.613 1.00 94.38 98 ALA A O 1
ATOM 754 N N . ARG A 1 99 ? -11.802 3.321 15.333 1.00 93.00 99 ARG A N 1
ATOM 755 C CA . ARG A 1 99 ? -12.227 3.174 16.739 1.00 93.00 99 ARG A CA 1
ATOM 756 C C . ARG A 1 99 ? -13.745 3.212 16.913 1.00 93.00 99 ARG A C 1
ATOM 758 O O . ARG A 1 99 ? -14.258 2.679 17.891 1.00 93.00 99 ARG A O 1
ATOM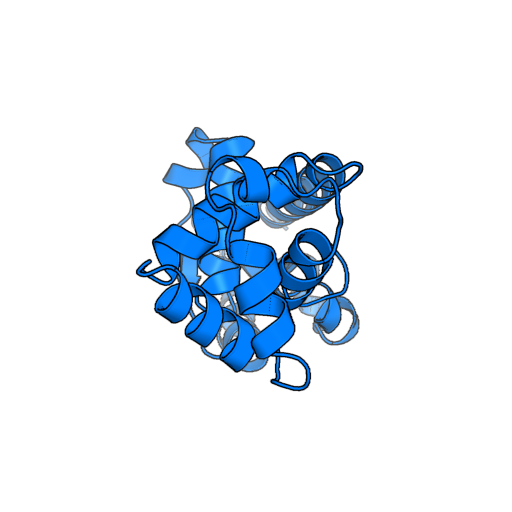 765 N N . LYS A 1 100 ? -14.471 3.823 15.971 1.00 91.00 100 LYS A N 1
ATOM 766 C CA . LYS A 1 100 ? -15.937 3.870 16.002 1.00 91.00 100 LYS A CA 1
ATOM 767 C C . LYS A 1 100 ? -16.556 2.478 15.871 1.00 91.00 100 LYS A C 1
ATOM 769 O O . LYS A 1 100 ? -17.510 2.171 16.582 1.00 91.00 100 LYS A O 1
ATOM 774 N N . ASP A 1 101 ? -16.001 1.661 14.982 1.00 93.00 101 ASP A N 1
ATOM 775 C CA . ASP A 1 101 ? -16.489 0.308 14.709 1.00 93.00 101 ASP A CA 1
ATOM 776 C C . ASP A 1 101 ? -15.770 -0.738 15.584 1.00 93.00 101 ASP A C 1
ATOM 778 O O . ASP A 1 101 ? -16.332 -1.789 15.887 1.00 93.00 101 ASP A O 1
ATOM 782 N N . TYR A 1 102 ? -14.560 -0.415 16.059 1.00 95.38 102 TYR A N 1
ATOM 783 C CA . TYR A 1 102 ? -13.722 -1.264 16.909 1.00 95.38 102 TYR A CA 1
ATOM 784 C C . TYR A 1 102 ? -13.267 -0.511 18.175 1.00 95.38 102 TYR A C 1
ATOM 786 O O . TYR A 1 102 ? -12.114 -0.082 18.268 1.00 95.38 102 TYR A O 1
ATOM 794 N N . PRO A 1 103 ? -14.140 -0.347 19.186 1.00 92.31 103 PRO A N 1
ATOM 795 C CA . PRO A 1 103 ? -13.856 0.489 20.359 1.00 92.31 103 PRO A CA 1
ATOM 796 C C . PRO A 1 103 ? -12.720 -0.037 21.252 1.00 92.31 103 PRO A C 1
ATOM 798 O O . PRO A 1 103 ? -12.127 0.722 22.010 1.00 92.31 103 PRO A O 1
ATOM 801 N N . ASN A 1 104 ? -12.392 -1.328 21.167 1.00 94.38 104 ASN A N 1
ATOM 802 C CA . ASN A 1 104 ? -11.286 -1.964 21.888 1.00 94.38 104 ASN A CA 1
ATOM 803 C C . ASN A 1 104 ? -9.946 -1.931 21.125 1.00 94.38 104 ASN A C 1
ATOM 805 O O . ASN A 1 104 ? -8.946 -2.408 21.662 1.00 94.38 104 ASN A O 1
ATOM 809 N N . LEU A 1 105 ? -9.908 -1.381 19.904 1.00 94.94 105 LEU A N 1
ATOM 810 C CA . LEU A 1 105 ? -8.720 -1.347 19.041 1.00 94.94 105 LEU A CA 1
ATOM 811 C C . LEU A 1 105 ? -7.517 -0.684 19.725 1.00 94.94 105 LEU A C 1
ATOM 813 O O . LEU A 1 105 ? -6.423 -1.243 19.718 1.00 94.94 105 LEU A O 1
ATOM 817 N N . GLU A 1 106 ? -7.721 0.467 20.367 1.00 93.31 106 GLU A N 1
ATOM 818 C C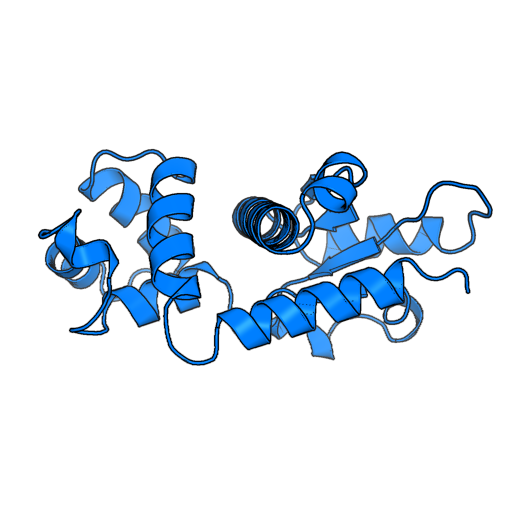A . GLU A 1 106 ? -6.658 1.161 21.104 1.00 93.31 106 GLU A CA 1
ATOM 819 C C . GLU A 1 106 ? -6.158 0.333 22.287 1.00 93.31 106 GLU A C 1
ATOM 821 O O . GLU A 1 106 ? -4.955 0.164 22.455 1.00 93.31 106 GLU A O 1
ATOM 826 N N . THR A 1 107 ? -7.070 -0.216 23.095 1.00 94.69 107 THR A N 1
ATOM 827 C CA . THR A 1 107 ? -6.705 -1.008 24.277 1.00 94.69 107 THR A CA 1
ATOM 828 C C . THR A 1 107 ? -5.898 -2.247 23.895 1.00 94.69 107 THR A C 1
ATOM 830 O O . THR A 1 107 ? -4.903 -2.556 24.547 1.00 94.69 107 THR A O 1
ATOM 833 N N . ILE A 1 108 ? -6.296 -2.937 22.822 1.00 95.19 108 ILE A N 1
ATOM 834 C CA . ILE A 1 108 ? -5.557 -4.084 22.286 1.00 95.19 108 ILE A CA 1
ATOM 835 C C . ILE A 1 108 ? -4.186 -3.637 21.777 1.00 95.19 108 ILE A C 1
ATOM 837 O O . ILE A 1 108 ? -3.181 -4.232 22.151 1.00 95.19 108 ILE A O 1
ATOM 841 N N . SER A 1 109 ? -4.131 -2.570 20.977 1.00 92.38 109 SER A N 1
ATOM 842 C CA . SER A 1 109 ? -2.876 -2.050 20.426 1.00 92.38 109 SER A CA 1
ATOM 843 C C . SER A 1 109 ? -1.890 -1.629 21.523 1.00 92.38 109 SER A C 1
ATOM 845 O O . SER A 1 109 ? -0.707 -1.962 21.449 1.00 92.38 109 SER A O 1
ATOM 847 N N . ALA A 1 110 ? -2.375 -0.972 22.581 1.00 92.31 110 ALA A N 1
ATOM 848 C CA . ALA A 1 110 ? -1.573 -0.559 23.730 1.00 92.31 110 ALA A CA 1
ATOM 849 C C . ALA A 1 110 ? -1.004 -1.757 24.508 1.00 92.31 110 ALA A C 1
ATOM 851 O O . ALA A 1 110 ? 0.145 -1.729 24.938 1.00 92.31 110 ALA A O 1
ATOM 852 N N . ALA A 1 111 ? -1.760 -2.853 24.635 1.00 94.94 111 ALA A N 1
ATOM 853 C CA . ALA A 1 111 ? -1.268 -4.082 25.263 1.00 94.94 111 ALA A CA 1
ATOM 854 C C . ALA A 1 111 ? -0.144 -4.772 24.461 1.00 94.94 111 ALA A C 1
ATOM 856 O O . ALA A 1 111 ? 0.553 -5.638 24.991 1.00 94.94 111 ALA A O 1
ATOM 857 N N . LEU A 1 112 ? 0.034 -4.395 23.192 1.00 94.88 112 LEU A N 1
ATOM 858 C CA . LEU A 1 112 ? 1.053 -4.913 22.277 1.00 94.88 112 LEU A CA 1
ATOM 859 C C . LEU A 1 112 ? 2.225 -3.930 22.097 1.00 94.88 112 LEU A C 1
ATOM 861 O O . LEU A 1 112 ? 3.022 -4.058 21.160 1.00 94.88 112 LEU A O 1
ATOM 865 N N . GLU A 1 113 ? 2.348 -2.933 22.977 1.00 91.06 113 GLU A N 1
ATOM 866 C CA . GLU A 1 113 ? 3.477 -2.010 22.968 1.00 91.06 113 GLU A CA 1
ATOM 867 C C . GLU A 1 113 ? 4.819 -2.759 23.097 1.00 91.06 113 GLU A C 1
ATOM 869 O O . GLU A 1 113 ? 4.943 -3.746 23.818 1.00 91.06 113 GLU A O 1
ATOM 874 N N . GLY A 1 114 ? 5.827 -2.332 22.329 1.00 89.75 114 GLY A N 1
ATOM 875 C CA . GLY A 1 114 ? 7.138 -2.991 22.280 1.00 89.75 114 GLY A CA 1
ATOM 876 C C . GLY A 1 114 ? 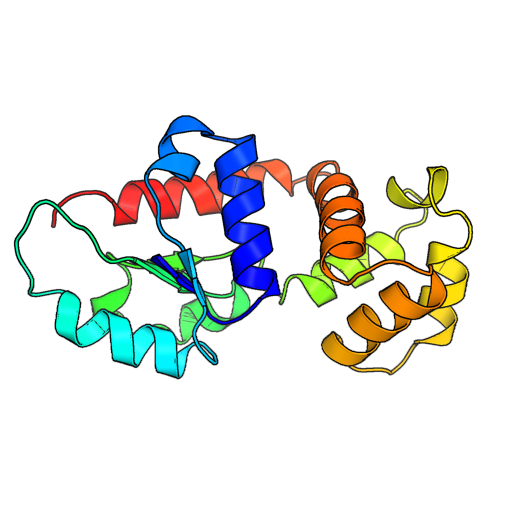7.250 -4.216 21.361 1.00 89.75 114 GLY A C 1
ATOM 877 O O . GLY A 1 114 ? 8.376 -4.597 21.046 1.00 89.75 114 GLY A O 1
ATOM 878 N N . LYS A 1 115 ? 6.144 -4.798 20.867 1.00 92.31 115 LYS A N 1
ATOM 879 C CA . LYS A 1 115 ? 6.211 -5.796 19.782 1.00 92.31 115 LYS A CA 1
ATOM 880 C C . LYS A 1 115 ? 6.662 -5.146 18.474 1.00 92.31 115 LYS A C 1
ATOM 882 O O . LYS A 1 115 ? 6.359 -3.968 18.237 1.00 92.31 115 LYS A O 1
ATOM 887 N N . ASP A 1 116 ? 7.353 -5.900 17.619 1.00 94.31 116 ASP A N 1
ATOM 888 C CA . ASP A 1 116 ? 7.622 -5.444 16.258 1.00 94.31 116 ASP A CA 1
ATOM 889 C C . ASP A 1 116 ? 6.315 -5.316 15.454 1.00 94.31 116 ASP A C 1
ATOM 891 O O . ASP A 1 116 ? 5.232 -5.679 15.908 1.00 94.31 116 ASP A O 1
ATOM 895 N N . HIS A 1 117 ? 6.398 -4.697 14.282 1.00 87.69 117 HIS A N 1
ATOM 896 C CA . HIS A 1 117 ? 5.230 -4.300 13.502 1.00 87.69 117 HIS A CA 1
ATOM 897 C C . HIS A 1 117 ? 4.462 -5.479 12.891 1.00 87.69 117 HIS A C 1
ATOM 899 O O . HIS A 1 117 ? 3.237 -5.386 12.799 1.00 87.69 117 HIS A O 1
ATOM 905 N N . HIS A 1 118 ? 5.129 -6.585 12.550 1.00 89.19 118 HIS A N 1
ATOM 906 C CA . HIS A 1 118 ? 4.446 -7.775 12.045 1.00 89.19 118 HIS A CA 1
ATOM 907 C C . HIS A 1 118 ? 3.704 -8.482 13.181 1.00 89.19 118 HIS A C 1
ATOM 909 O O . HIS A 1 118 ? 2.509 -8.763 13.063 1.00 89.19 118 HIS A O 1
ATOM 915 N N . ASP A 1 119 ? 4.384 -8.674 14.314 1.00 92.88 119 ASP A N 1
ATOM 916 C CA . ASP A 1 119 ? 3.792 -9.256 15.518 1.00 92.88 119 ASP A CA 1
ATOM 917 C C . ASP A 1 119 ? 2.632 -8.402 16.047 1.00 92.88 119 ASP A C 1
ATOM 919 O O . ASP A 1 119 ? 1.582 -8.921 16.426 1.00 92.88 119 ASP A O 1
ATOM 923 N N . TRP A 1 120 ? 2.792 -7.076 16.050 1.00 96.12 120 TRP A N 1
ATOM 924 C CA . TRP A 1 120 ? 1.734 -6.138 16.424 1.00 96.12 120 TRP A CA 1
ATOM 925 C C . TRP A 1 120 ? 0.497 -6.323 15.545 1.00 96.12 120 TRP A C 1
ATOM 927 O O . TRP A 1 120 ? -0.617 -6.407 16.065 1.00 96.12 120 TRP A O 1
ATOM 937 N N . TYR A 1 121 ? 0.679 -6.408 14.229 1.00 95.19 121 TYR A N 1
ATOM 938 C CA . TYR A 1 121 ? -0.423 -6.521 13.284 1.00 95.19 121 TYR A CA 1
ATOM 939 C C . TYR A 1 121 ? -1.174 -7.848 13.443 1.00 95.19 121 TYR A C 1
ATOM 941 O O . TYR A 1 121 ? -2.405 -7.870 13.537 1.00 95.19 121 TYR A O 1
ATOM 949 N N . GLU A 1 122 ? -0.439 -8.958 13.536 1.00 95.06 122 GLU A N 1
ATOM 950 C CA . GLU A 1 122 ? -1.029 -10.285 13.696 1.00 95.06 122 GLU A CA 1
ATOM 951 C C . GLU A 1 122 ? -1.800 -10.416 15.017 1.00 95.06 122 GLU A C 1
ATOM 953 O O . GLU A 1 122 ? -2.923 -10.927 15.052 1.00 95.06 122 GLU A O 1
ATOM 958 N N . GLU A 1 123 ? -1.232 -9.919 16.109 1.00 96.69 123 GLU A N 1
ATOM 959 C CA . GLU A 1 123 ? -1.834 -10.024 17.435 1.00 96.69 123 GLU A CA 1
ATOM 960 C C . GLU A 1 123 ? -3.002 -9.047 17.611 1.00 96.69 123 GLU A C 1
ATOM 962 O O . GLU A 1 123 ? -3.974 -9.371 18.295 1.00 96.69 123 GLU A O 1
ATOM 967 N N . THR A 1 124 ? -2.973 -7.898 16.927 1.00 96.75 124 THR A N 1
ATOM 968 C CA . THR A 1 124 ? -4.124 -6.987 16.847 1.00 96.75 124 THR A CA 1
ATOM 969 C C . THR A 1 124 ? -5.296 -7.660 16.134 1.00 96.75 124 THR A C 1
ATOM 971 O O . THR A 1 124 ? -6.422 -7.619 16.633 1.00 96.75 124 THR A O 1
ATOM 974 N N . ALA A 1 125 ? -5.043 -8.344 15.011 1.00 96.81 125 ALA A N 1
ATOM 975 C CA . ALA A 1 125 ? -6.084 -9.066 14.276 1.00 96.81 125 ALA A CA 1
ATOM 976 C C . ALA A 1 125 ? -6.718 -10.156 15.152 1.00 96.81 125 ALA A C 1
ATOM 978 O O . ALA A 1 125 ? -7.943 -10.221 15.278 1.00 96.81 125 ALA A O 1
ATOM 979 N N . LYS A 1 126 ? -5.882 -10.946 15.844 1.00 97.00 126 LYS A N 1
ATOM 980 C CA . LYS A 1 126 ? -6.333 -11.964 16.807 1.00 97.00 126 LYS A CA 1
ATOM 981 C C . LYS A 1 126 ? -7.153 -11.357 17.946 1.00 97.00 126 LYS A C 1
ATOM 983 O O . LYS A 1 126 ? -8.223 -11.874 18.253 1.00 97.00 126 LYS A O 1
ATOM 988 N N . GLY A 1 127 ? -6.686 -10.260 18.546 1.00 96.50 127 GLY A N 1
ATOM 989 C CA . GLY A 1 127 ? -7.373 -9.584 19.650 1.00 96.50 127 GLY A CA 1
ATOM 990 C C . GLY A 1 127 ? -8.760 -9.054 19.273 1.00 96.50 127 GLY A C 1
ATOM 991 O O . GLY A 1 127 ? -9.656 -9.020 20.115 1.00 96.50 127 GLY A O 1
ATOM 992 N N . LEU A 1 128 ? -8.955 -8.688 18.005 1.00 96.25 128 LEU A N 1
ATOM 993 C CA . LEU A 1 128 ? -10.237 -8.229 17.463 1.00 96.25 128 LEU A CA 1
ATOM 994 C C . LEU A 1 128 ? -11.110 -9.362 16.903 1.00 96.25 128 LEU A C 1
ATOM 996 O O . LEU A 1 128 ? -12.250 -9.112 16.516 1.00 96.25 128 LEU A O 1
ATOM 1000 N N . GLY A 1 129 ? -10.600 -10.596 16.845 1.00 96.81 129 GLY A N 1
ATOM 1001 C CA . GLY A 1 129 ? -11.295 -11.722 16.219 1.00 96.81 129 GLY A CA 1
ATOM 1002 C C . GLY A 1 129 ? -11.441 -11.583 14.699 1.00 96.81 129 GLY A C 1
ATOM 1003 O O . GLY A 1 129 ? -12.398 -12.105 14.131 1.00 96.81 129 GLY A O 1
ATOM 1004 N N . LEU A 1 130 ? -10.519 -10.870 14.047 1.00 96.94 130 LEU A N 1
ATOM 1005 C CA . LEU A 1 130 ? -10.500 -10.640 12.603 1.00 96.94 130 LEU A CA 1
ATOM 1006 C C . LEU A 1 130 ? -9.428 -11.497 11.925 1.00 96.94 130 LEU A C 1
ATOM 1008 O O . LEU A 1 130 ? -8.391 -11.816 12.511 1.00 96.94 130 LEU A O 1
ATOM 1012 N N . SER A 1 131 ? -9.638 -11.823 10.650 1.00 96.50 131 SER A N 1
ATOM 1013 C CA . SER A 1 131 ? -8.532 -12.253 9.795 1.00 96.50 131 SER A CA 1
ATOM 1014 C C . SER A 1 131 ? -7.575 -11.085 9.523 1.00 96.50 131 SER A C 1
ATOM 1016 O O . SER A 1 131 ? -7.943 -9.916 9.663 1.00 96.50 131 SER A O 1
ATOM 1018 N N . ARG A 1 132 ? -6.350 -11.396 9.081 1.00 95.19 132 ARG A N 1
ATOM 1019 C CA . ARG A 1 132 ? -5.381 -10.382 8.632 1.00 95.19 132 ARG A CA 1
ATOM 1020 C C . ARG A 1 132 ? -5.996 -9.487 7.556 1.00 95.19 132 ARG A C 1
ATOM 1022 O O . ARG A 1 132 ? -6.062 -8.284 7.737 1.00 95.19 132 ARG A O 1
ATOM 1029 N N . ASP A 1 133 ? -6.564 -10.070 6.508 1.00 95.44 133 ASP A N 1
ATOM 1030 C CA . ASP A 1 133 ? -7.193 -9.313 5.422 1.00 95.44 133 ASP A CA 1
ATOM 1031 C C . ASP A 1 133 ? -8.361 -8.434 5.909 1.00 95.44 133 ASP A C 1
ATOM 1033 O O . ASP A 1 133 ? -8.509 -7.299 5.466 1.00 95.44 133 ASP A O 1
ATOM 1037 N N . GLN A 1 134 ? -9.175 -8.908 6.858 1.00 95.94 134 GLN A N 1
ATOM 1038 C CA . GLN A 1 134 ? -10.241 -8.089 7.445 1.00 95.94 134 GLN A CA 1
ATOM 1039 C C . GLN A 1 134 ? -9.676 -6.891 8.212 1.00 95.94 134 GLN A C 1
ATOM 1041 O O . GLN A 1 134 ? -10.148 -5.771 8.016 1.00 95.94 134 GLN A O 1
ATOM 1046 N N . LEU A 1 135 ? -8.652 -7.108 9.047 1.00 96.94 135 LEU A N 1
ATOM 1047 C CA . LEU A 1 135 ? -7.973 -6.015 9.739 1.00 96.94 135 LEU A CA 1
ATOM 1048 C C . LEU A 1 135 ? -7.349 -5.036 8.739 1.00 96.94 135 LEU A C 1
ATOM 1050 O O . LEU A 1 135 ? -7.461 -3.828 8.926 1.00 96.94 135 LEU A O 1
ATOM 1054 N N . PHE A 1 136 ? -6.728 -5.545 7.669 1.00 97.44 136 PHE A N 1
ATOM 1055 C CA . PHE A 1 136 ? -6.158 -4.727 6.603 1.00 97.44 136 PHE A CA 1
ATOM 1056 C C . PHE A 1 136 ? -7.191 -3.737 6.065 1.00 97.44 136 PHE A C 1
ATOM 1058 O O . PHE A 1 136 ? -6.932 -2.541 6.088 1.00 97.44 136 PHE A O 1
ATOM 1065 N N . PHE A 1 137 ? -8.363 -4.205 5.625 1.00 95.88 137 PHE A N 1
ATOM 1066 C CA . PHE A 1 137 ? -9.355 -3.312 5.019 1.00 95.88 137 PHE A CA 1
ATOM 1067 C C . PHE A 1 137 ? -9.885 -2.272 6.011 1.00 95.88 137 PHE A C 1
ATOM 1069 O O . PHE A 1 137 ? -10.056 -1.115 5.640 1.00 95.88 137 PHE A O 1
ATOM 1076 N N . VAL A 1 138 ? -10.079 -2.649 7.278 1.00 96.12 138 VAL A N 1
ATOM 1077 C CA . VAL A 1 138 ? -10.483 -1.714 8.342 1.00 96.12 138 VAL A CA 1
ATOM 1078 C C . VAL A 1 138 ? -9.440 -0.613 8.540 1.00 96.12 138 VAL A C 1
ATOM 1080 O O . VAL A 1 138 ? -9.780 0.571 8.565 1.00 96.12 138 VAL A O 1
ATOM 1083 N N . LEU A 1 139 ? -8.169 -0.994 8.684 1.00 97.38 139 LEU A N 1
ATOM 1084 C CA . LEU A 1 139 ? -7.093 -0.043 8.955 1.00 97.38 139 LEU A CA 1
ATOM 1085 C C . LEU A 1 139 ? -6.733 0.779 7.719 1.00 97.38 139 LEU A C 1
ATOM 1087 O O . LEU A 1 139 ? -6.477 1.969 7.860 1.00 97.38 139 LEU A O 1
ATOM 1091 N N . PHE A 1 140 ? -6.782 0.197 6.521 1.00 97.38 140 PHE A N 1
ATOM 1092 C CA . PHE A 1 140 ? -6.562 0.917 5.270 1.00 97.38 140 PHE A CA 1
ATOM 1093 C C . PHE A 1 140 ? -7.631 1.987 5.048 1.00 97.38 140 PHE A C 1
ATOM 1095 O O . PHE A 1 140 ? -7.286 3.128 4.767 1.00 97.38 140 PHE A O 1
ATOM 1102 N N . GLU A 1 141 ? -8.913 1.668 5.244 1.00 96.00 141 GLU A N 1
ATOM 1103 C CA . GLU A 1 141 ? -10.009 2.642 5.144 1.00 96.00 141 GLU A CA 1
ATOM 1104 C C . GLU A 1 141 ? -9.855 3.804 6.129 1.00 96.00 141 GLU A C 1
ATOM 1106 O O . GLU A 1 141 ? -10.101 4.962 5.784 1.00 96.00 141 GLU A O 1
ATOM 1111 N N . ALA A 1 142 ? -9.468 3.503 7.371 1.00 96.38 142 ALA A N 1
ATOM 1112 C CA . ALA A 1 142 ? -9.213 4.525 8.378 1.00 96.38 142 ALA A CA 1
ATOM 1113 C C . ALA A 1 142 ? -7.988 5.369 8.012 1.00 96.38 142 ALA A C 1
ATOM 1115 O O . ALA A 1 142 ? -8.058 6.594 8.061 1.00 96.38 142 ALA A O 1
ATOM 1116 N N . TRP A 1 143 ? -6.901 4.723 7.590 1.00 96.88 143 TRP A N 1
ATOM 1117 C CA . TRP A 1 143 ? -5.657 5.370 7.187 1.00 96.88 143 TRP A CA 1
ATOM 1118 C C . TRP A 1 143 ? -5.868 6.271 5.971 1.00 96.88 143 TRP A C 1
ATOM 1120 O O . TRP A 1 143 ? -5.459 7.426 6.002 1.00 96.88 143 TRP A O 1
ATOM 1130 N N . PHE A 1 144 ? -6.579 5.808 4.947 1.00 96.12 144 PHE A N 1
ATOM 1131 C CA . PHE A 1 144 ? -6.849 6.566 3.725 1.00 96.12 144 PHE A CA 1
ATOM 1132 C C . PHE A 1 144 ? -7.623 7.868 3.991 1.00 96.12 144 PHE A C 1
ATOM 1134 O O . PHE A 1 144 ? -7.413 8.868 3.306 1.00 96.12 144 PHE A O 1
ATOM 1141 N N . LYS A 1 145 ? -8.497 7.875 5.007 1.00 94.62 145 LYS A N 1
ATOM 1142 C CA . LYS A 1 145 ? -9.296 9.046 5.416 1.00 94.62 145 LYS A CA 1
ATOM 1143 C C . LYS A 1 145 ? -8.509 10.068 6.240 1.00 94.62 145 LYS A C 1
ATOM 1145 O O . LYS A 1 145 ? -9.000 11.181 6.424 1.00 94.62 145 LYS A O 1
ATOM 1150 N N . MET A 1 146 ? -7.322 9.715 6.735 1.00 94.19 146 MET A N 1
ATOM 1151 C CA . MET A 1 146 ? -6.471 10.655 7.465 1.00 94.19 146 MET A CA 1
ATOM 1152 C C . MET A 1 146 ? -5.868 11.702 6.509 1.00 94.19 146 MET A C 1
ATOM 1154 O O . MET A 1 146 ? -5.603 11.396 5.340 1.00 94.19 146 MET A O 1
ATOM 1158 N N . PRO A 1 147 ? -5.626 12.941 6.979 1.00 94.31 147 PRO A N 1
ATOM 1159 C CA . PRO A 1 147 ? -5.064 14.004 6.149 1.00 94.31 147 PRO A CA 1
ATOM 1160 C C . PRO A 1 147 ? -3.751 13.599 5.458 1.00 94.31 147 PRO A C 1
ATOM 1162 O O . PRO A 1 147 ? -2.849 13.064 6.094 1.00 94.31 147 PRO A O 1
ATOM 1165 N N . GLY A 1 148 ? -3.640 13.877 4.156 1.00 94.38 148 GLY A N 1
ATOM 1166 C CA . GLY A 1 148 ? -2.440 13.621 3.345 1.00 94.38 148 GLY A CA 1
ATOM 1167 C C . GLY A 1 148 ? -2.321 12.205 2.764 1.00 94.38 148 GLY A C 1
ATOM 1168 O O . GLY A 1 148 ? -1.686 12.025 1.727 1.00 94.38 148 GLY A O 1
ATOM 1169 N N . ASN A 1 149 ? -2.988 11.201 3.339 1.00 95.50 149 ASN A N 1
ATOM 1170 C CA . ASN A 1 149 ? -2.807 9.809 2.904 1.00 95.50 149 ASN A CA 1
ATOM 1171 C C . ASN A 1 149 ? -3.439 9.508 1.536 1.00 95.50 149 ASN A C 1
ATOM 1173 O O . ASN A 1 149 ? -2.861 8.770 0.740 1.00 95.50 149 ASN A O 1
ATOM 1177 N N . ALA A 1 150 ? -4.571 10.133 1.202 1.00 96.00 150 ALA A N 1
ATOM 1178 C CA . ALA A 1 150 ? -5.159 10.022 -0.136 1.00 96.00 150 ALA A CA 1
ATOM 1179 C C . ALA A 1 150 ? -4.251 10.619 -1.238 1.00 96.00 150 ALA A C 1
ATOM 1181 O O . ALA A 1 150 ? -4.171 10.088 -2.349 1.00 96.00 150 ALA A O 1
ATOM 1182 N N . GLU A 1 151 ? -3.528 11.700 -0.931 1.00 97.00 151 GLU A N 1
ATOM 1183 C CA . GLU A 1 151 ? -2.544 12.307 -1.838 1.00 97.00 151 GLU A CA 1
ATOM 1184 C C . GLU A 1 151 ? -1.305 11.413 -1.988 1.00 97.00 151 GLU A C 1
ATOM 1186 O O . GLU A 1 151 ? -0.807 11.215 -3.098 1.00 97.00 151 GLU A O 1
ATOM 1191 N N . ALA A 1 152 ? -0.861 10.782 -0.898 1.00 96.44 152 ALA A N 1
ATOM 1192 C CA . ALA A 1 152 ? 0.207 9.789 -0.942 1.00 96.44 152 ALA A CA 1
ATOM 1193 C C . ALA A 1 152 ? -0.170 8.583 -1.829 1.00 96.44 152 ALA A C 1
ATOM 1195 O O . ALA A 1 152 ? 0.624 8.174 -2.674 1.00 96.44 152 ALA A O 1
ATOM 1196 N N . CYS A 1 153 ? -1.408 8.081 -1.737 1.00 97.31 153 CYS A N 1
ATOM 1197 C CA . CYS A 1 153 ? -1.924 7.054 -2.654 1.00 97.31 153 CYS A CA 1
ATOM 1198 C C . CYS A 1 153 ? -1.932 7.510 -4.114 1.00 97.31 153 CYS A C 1
ATOM 1200 O O . CYS A 1 153 ? -1.609 6.727 -5.006 1.00 97.31 153 CYS A O 1
ATOM 1202 N N . SER A 1 154 ? -2.297 8.770 -4.358 1.00 97.75 154 SER A N 1
ATOM 1203 C CA . SER A 1 154 ? -2.295 9.352 -5.703 1.00 97.75 154 SER A CA 1
ATOM 1204 C C . SER A 1 154 ? -0.873 9.426 -6.265 1.00 97.75 154 SER A C 1
ATOM 1206 O O . SER A 1 154 ? -0.654 9.103 -7.426 1.00 97.75 154 SER A O 1
ATOM 1208 N N . THR A 1 155 ? 0.112 9.733 -5.418 1.00 97.00 155 THR A N 1
ATOM 1209 C CA . THR A 1 155 ? 1.533 9.727 -5.792 1.00 97.00 155 THR A CA 1
ATOM 1210 C C . THR A 1 155 ? 2.009 8.325 -6.178 1.00 97.00 155 THR A C 1
ATOM 1212 O O . THR A 1 155 ? 2.610 8.158 -7.238 1.00 97.00 155 THR A O 1
ATOM 1215 N N . THR A 1 156 ? 1.693 7.301 -5.376 1.00 97.00 156 THR A N 1
ATOM 1216 C CA . THR A 1 156 ? 1.967 5.893 -5.723 1.00 97.00 156 THR A CA 1
ATOM 1217 C C . THR A 1 156 ? 1.305 5.502 -7.044 1.00 97.00 156 THR A C 1
ATOM 1219 O O . THR A 1 156 ? 1.920 4.849 -7.885 1.00 97.00 156 THR A O 1
ATOM 1222 N N . TYR A 1 157 ? 0.054 5.908 -7.262 1.00 97.94 157 TYR A N 1
ATOM 1223 C CA . TYR A 1 157 ? -0.661 5.634 -8.505 1.00 97.94 157 TYR A CA 1
ATOM 1224 C C . TYR A 1 157 ? -0.000 6.293 -9.722 1.00 97.94 157 TYR A C 1
ATOM 1226 O O . TYR A 1 157 ? 0.196 5.633 -10.741 1.00 97.94 157 TYR A O 1
ATOM 1234 N N . ASP A 1 158 ? 0.424 7.550 -9.605 1.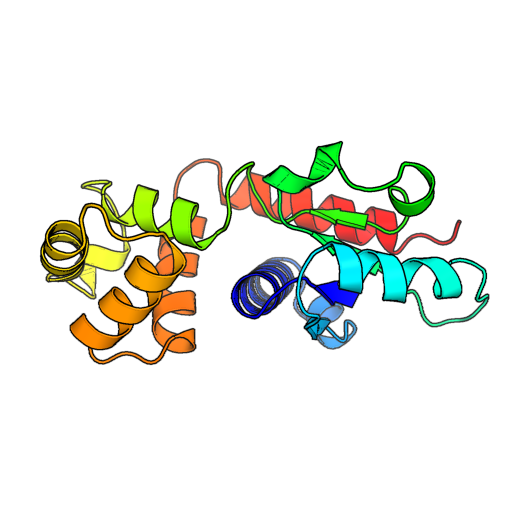00 97.69 158 ASP A N 1
ATOM 1235 C CA . ASP A 1 158 ? 1.152 8.245 -10.667 1.00 97.69 158 ASP A CA 1
ATOM 1236 C C . ASP A 1 158 ? 2.489 7.564 -10.989 1.00 97.69 158 ASP A C 1
ATOM 1238 O O . ASP A 1 158 ? 2.899 7.513 -12.150 1.00 97.69 158 ASP A O 1
ATOM 1242 N N . GLU A 1 159 ? 3.180 7.018 -9.985 1.00 96.69 159 GLU A N 1
ATOM 1243 C CA . GLU A 1 159 ? 4.376 6.196 -10.196 1.00 96.69 159 GLU A CA 1
ATOM 1244 C C . GLU A 1 159 ? 4.053 4.900 -10.947 1.00 96.69 159 GLU A C 1
ATOM 1246 O O . GLU A 1 159 ? 4.764 4.556 -11.891 1.00 96.69 159 GLU A O 1
ATOM 1251 N N . VAL A 1 160 ? 2.949 4.222 -10.610 1.00 97.06 160 VAL A N 1
ATOM 1252 C CA . VAL A 1 160 ? 2.480 3.045 -11.362 1.00 97.06 160 VAL A CA 1
ATOM 1253 C C . VAL A 1 160 ? 2.184 3.411 -12.815 1.00 97.06 160 VAL A C 1
ATOM 1255 O O . VAL A 1 160 ? 2.620 2.702 -13.718 1.00 97.06 160 VAL A O 1
ATOM 1258 N N . LEU A 1 161 ? 1.491 4.525 -13.066 1.00 96.75 161 LEU A N 1
ATOM 1259 C CA . LEU A 1 161 ? 1.200 4.978 -14.427 1.00 96.75 161 LEU A CA 1
ATOM 1260 C C . LEU A 1 161 ? 2.470 5.296 -15.216 1.00 96.75 161 LEU A C 1
ATOM 1262 O O . LEU A 1 161 ? 2.549 4.949 -16.392 1.00 96.75 161 LEU A O 1
ATOM 1266 N N . LYS A 1 162 ? 3.468 5.922 -14.584 1.00 95.44 162 LYS A N 1
ATOM 1267 C CA . LYS A 1 162 ? 4.777 6.171 -15.206 1.00 95.44 162 LYS A CA 1
ATOM 1268 C C . LYS A 1 162 ? 5.486 4.863 -15.546 1.00 95.44 162 LYS A C 1
ATOM 1270 O O . LYS A 1 162 ? 5.973 4.728 -16.661 1.00 95.44 162 LYS A O 1
ATOM 1275 N N . ALA A 1 163 ? 5.481 3.891 -14.635 1.00 93.75 163 ALA A N 1
ATOM 1276 C CA . ALA A 1 163 ? 6.104 2.587 -14.852 1.00 93.75 163 ALA A CA 1
ATOM 1277 C C . ALA A 1 163 ? 5.379 1.719 -15.902 1.00 93.75 163 ALA A C 1
ATOM 1279 O O . ALA A 1 163 ? 5.956 0.768 -16.427 1.00 93.75 163 ALA A O 1
ATOM 1280 N N . LEU A 1 164 ? 4.120 2.041 -16.222 1.00 91.81 164 LEU A N 1
ATOM 1281 C CA . LEU A 1 164 ? 3.351 1.432 -17.313 1.00 91.81 164 LEU A CA 1
ATOM 1282 C C . LEU A 1 164 ? 3.613 2.081 -18.681 1.00 91.81 164 LEU A C 1
ATOM 1284 O O . LEU A 1 164 ? 3.082 1.605 -19.686 1.00 91.81 164 LEU A O 1
ATOM 1288 N N . GLN A 1 165 ? 4.385 3.167 -18.756 1.00 86.06 165 GLN A N 1
ATOM 1289 C CA . GLN A 1 165 ? 4.741 3.752 -20.045 1.00 86.06 165 GLN A CA 1
ATOM 1290 C C . GLN A 1 165 ? 5.835 2.906 -20.714 1.00 86.06 165 GLN A C 1
ATOM 1292 O O . GLN A 1 165 ? 6.778 2.490 -20.039 1.00 86.06 165 GLN A O 1
ATOM 1297 N N . PRO A 1 166 ? 5.729 2.630 -22.027 1.00 68.69 166 PRO A N 1
ATOM 1298 C CA . PRO A 1 166 ? 6.812 1.990 -22.762 1.00 68.69 166 PRO A CA 1
ATOM 1299 C C . PRO A 1 166 ? 8.084 2.840 -22.655 1.00 68.69 166 PRO A C 1
ATOM 1301 O O . PRO A 1 166 ? 8.002 4.067 -22.759 1.00 68.69 166 PRO A O 1
ATOM 1304 N N . ALA A 1 167 ? 9.225 2.182 -22.442 1.00 60.66 167 ALA A N 1
ATOM 1305 C CA . ALA A 1 167 ? 10.541 2.817 -22.487 1.00 60.66 167 ALA A CA 1
ATOM 1306 C C . ALA A 1 167 ? 10.899 3.300 -23.903 1.00 60.66 167 ALA A C 1
ATOM 1308 O O . ALA A 1 167 ? 10.448 2.660 -24.883 1.00 60.66 167 ALA A O 1
#

Radius of gyration: 16.56 Å; chains: 1; bounding box: 35×27×51 Å

Secondary structure (DSSP, 8-state):
-EESSHHHHHHHHHHHHHH-HHHHHH---EE-SSHHHHHHHHGGGTT--SS----EEE-SGGGGTS-GGGGGGEEE-SSSS-HHHHHHHHHHSTT-GGGGT-TTHHHHHHHTTTS-HHHHHHHHHHHHT--HHHHHHHHHHHHHTSTTHHHHHHHHHHHHHHHTS--